Protein AF-A0AA38RBP3-F1 (afdb_monomer)

Radius of gyration: 22.6 Å; Cα contacts (8 Å, |Δi|>4): 248; chains: 1; bounding box: 53×82×51 Å

Sequence (152 aa):
HGQSGLFAARDLRPGELIVPYLGELHPGSTTDPTSDYDLWLDREANVAVDAARTGNEARFVNDYRGVPGAERANAEFRDVWWEDLGERGMAVFVLPAGKRAVGRARTVGVGKGDEILVSYGKGFWGSRQRAEEVGGEEGVEPQPDGKGDPGV

Secondary structure (DSSP, 8-state):
------B-SS-B-TT-EEEEE--EEE-GGG--TT-TTEEEEETTTTEEEE-SSS--GGGG-EEGGGSTT--S-SEEEEEEEETTTTEEEEEEEEPPPPTT--GGGGT-SB-TT-B-EE---HHHHHHHHHHHHHTT----PPP---------

Nearest PDB structures (foldseek):
  6hix-assembly1_A6  TM=5.133E-01  e=2.955E+00  Trypanosoma brucei brucei
  3zje-assembly1_B  TM=2.492E-01  e=7.375E+00  Homo sapiens
  6v80-assembly1_C  TM=1.711E-01  e=8.755E+00  Homo sapiens

Organism: NCBI:txid91930

Foldseek 3Di:
DDAAFDFAQAFDAAFAFDWFWAADKDFPVPDDPPQPQWADQDVPVRIIGGPRPHTDPVSRAEAQVPDPPRPHAQKEKDWDQDPVVRDIGITITGHHQPPPDDDPSRGGSHHRGGTHHYHPDDVSVVVVVVVVVVVPPDDDDDDDDDDDDDDD

InterPro domains:
  IPR001214 SET domain [PF00856] (5-121)
  IPR001214 SET domain [PS50280] (1-121)
  IPR046341 SET domain superfamily [G3DSA:2.170.270.10] (2-137)
  IPR046341 SET domain superfamily [SSF82199] (5-125)

Mean predicted aligned error: 9.52 Å

Structure (mmCIF, N/CA/C/O backbone):
data_AF-A0AA38RBP3-F1
#
_entry.id   AF-A0AA38RBP3-F1
#
loop_
_atom_site.group_PDB
_atom_site.id
_atom_site.type_symbol
_atom_site.label_atom_id
_atom_site.label_alt_id
_atom_site.label_comp_id
_atom_site.label_asym_id
_atom_site.label_entity_id
_atom_site.label_seq_id
_atom_site.pdbx_PDB_ins_code
_atom_site.Cartn_x
_atom_site.Cartn_y
_atom_site.Cartn_z
_atom_site.occupancy
_atom_site.B_iso_or_equiv
_atom_site.auth_seq_id
_atom_site.auth_comp_id
_atom_site.auth_asym_id
_atom_site.auth_atom_id
_atom_site.pdbx_PDB_model_num
ATOM 1 N N . HIS A 1 1 ? -2.506 23.332 -4.041 1.00 46.09 1 HIS A N 1
ATOM 2 C CA . HIS A 1 1 ? -2.320 21.941 -3.578 1.00 46.09 1 HIS A CA 1
ATOM 3 C C . HIS A 1 1 ? -3.432 21.085 -4.174 1.00 46.09 1 HIS A C 1
ATOM 5 O O . HIS A 1 1 ? -4.588 21.419 -3.962 1.00 46.09 1 HIS A O 1
ATOM 11 N N . GLY A 1 2 ? -3.091 20.091 -5.002 1.00 67.62 2 GLY A N 1
ATOM 12 C CA . GLY A 1 2 ? -4.039 19.318 -5.825 1.00 67.62 2 GLY A CA 1
ATOM 13 C C . GLY A 1 2 ? -3.732 17.818 -5.856 1.00 67.62 2 GLY A C 1
ATOM 14 O O . GLY A 1 2 ? -4.010 17.155 -6.849 1.00 67.62 2 GLY A O 1
ATOM 15 N N . GLN A 1 3 ? -3.104 17.299 -4.799 1.00 82.12 3 GLN A N 1
ATOM 16 C CA . GLN A 1 3 ? -2.905 15.859 -4.653 1.00 82.12 3 GLN A CA 1
ATOM 17 C C . GLN A 1 3 ? -4.237 15.191 -4.293 1.00 82.12 3 GLN A C 1
ATOM 19 O O . GLN A 1 3 ? -5.085 15.792 -3.633 1.00 82.12 3 GLN A O 1
ATOM 24 N N . SER A 1 4 ? -4.423 13.965 -4.771 1.00 93.00 4 SER A N 1
ATOM 25 C CA . SER A 1 4 ? -5.584 13.131 -4.452 1.00 93.00 4 SER A CA 1
ATOM 26 C C . SER A 1 4 ? -5.214 12.130 -3.358 1.00 93.00 4 SER A C 1
ATOM 28 O O . SER A 1 4 ? -4.044 11.781 -3.221 1.00 93.00 4 SER A O 1
ATOM 30 N N . GLY A 1 5 ? -6.206 11.672 -2.597 1.00 95.94 5 GLY A N 1
ATOM 31 C CA . GLY A 1 5 ? -6.050 10.613 -1.600 1.00 95.94 5 GLY A CA 1
ATOM 32 C C . GLY A 1 5 ? -6.985 9.445 -1.892 1.00 95.94 5 GLY A C 1
ATOM 33 O O . GLY A 1 5 ? -8.044 9.626 -2.502 1.00 95.94 5 GLY A O 1
ATOM 34 N N . LEU A 1 6 ? -6.603 8.248 -1.451 1.00 97.88 6 LEU A N 1
ATOM 35 C CA . LEU A 1 6 ? -7.455 7.062 -1.490 1.00 97.88 6 LEU A CA 1
ATOM 36 C C . LEU A 1 6 ? -8.146 6.872 -0.136 1.00 97.88 6 LEU A C 1
ATOM 38 O O . LEU A 1 6 ? -7.476 6.778 0.885 1.00 97.88 6 LEU A O 1
ATOM 42 N N . PHE A 1 7 ? -9.477 6.770 -0.118 1.00 98.50 7 PHE A N 1
ATOM 43 C CA . PHE A 1 7 ? -10.266 6.682 1.117 1.00 98.50 7 PHE A CA 1
ATOM 44 C C . PHE A 1 7 ? -11.068 5.384 1.189 1.00 98.50 7 PHE A C 1
ATOM 46 O O . PHE A 1 7 ? -11.628 4.918 0.194 1.00 98.50 7 PHE A O 1
ATOM 53 N N . ALA A 1 8 ? -11.174 4.808 2.385 1.00 98.50 8 ALA A N 1
ATOM 54 C CA . ALA A 1 8 ? -11.921 3.577 2.591 1.00 98.50 8 ALA A CA 1
ATOM 55 C C . ALA A 1 8 ? -13.441 3.817 2.507 1.00 98.50 8 ALA A C 1
ATOM 57 O O . ALA A 1 8 ? -14.029 4.531 3.316 1.00 98.50 8 ALA A O 1
ATOM 58 N N . ALA A 1 9 ? -14.127 3.165 1.566 1.00 98.19 9 ALA A N 1
ATOM 59 C CA . ALA A 1 9 ? -15.586 3.284 1.425 1.00 98.19 9 ALA A CA 1
ATOM 60 C C . ALA A 1 9 ? -16.387 2.506 2.497 1.00 98.19 9 ALA A C 1
ATOM 62 O O . ALA A 1 9 ? -17.599 2.697 2.650 1.00 98.19 9 ALA A O 1
ATOM 63 N N . ARG A 1 10 ? -15.714 1.629 3.251 1.00 98.44 10 ARG A N 1
ATOM 64 C CA . ARG A 1 10 ? -16.244 0.816 4.357 1.00 98.44 10 ARG A CA 1
ATOM 65 C C . ARG A 1 10 ? -15.135 0.520 5.368 1.00 98.44 10 ARG A C 1
ATOM 67 O O . ARG A 1 10 ? -13.968 0.715 5.054 1.00 98.44 10 ARG A O 1
ATOM 74 N N . ASP A 1 11 ? -15.497 -0.028 6.524 1.00 98.62 11 ASP A N 1
ATOM 75 C CA . ASP A 1 11 ? -14.512 -0.584 7.455 1.00 98.62 11 ASP A CA 1
ATOM 76 C C . ASP A 1 11 ? -13.748 -1.745 6.781 1.00 98.62 11 ASP A C 1
ATOM 78 O O . ASP A 1 11 ? -14.350 -2.642 6.170 1.00 98.62 11 ASP A O 1
ATOM 82 N N . LEU A 1 12 ? -12.418 -1.715 6.888 1.00 98.75 12 LEU A N 1
ATOM 83 C CA . LEU A 1 12 ? -11.497 -2.730 6.370 1.00 98.75 12 LEU A CA 1
ATOM 84 C C . LEU A 1 12 ? -10.836 -3.463 7.540 1.00 98.75 12 LEU A C 1
ATOM 86 O O . LEU A 1 12 ? -10.404 -2.839 8.518 1.00 98.75 12 LEU A O 1
ATOM 90 N N . ARG A 1 13 ? -10.748 -4.794 7.461 1.00 98.56 13 ARG A N 1
ATOM 91 C CA . ARG A 1 13 ? -10.181 -5.604 8.547 1.00 98.56 13 ARG A CA 1
ATOM 92 C C . ARG A 1 13 ? -8.654 -5.513 8.566 1.00 98.56 13 ARG A C 1
ATOM 94 O O . ARG A 1 13 ? -8.036 -5.326 7.520 1.00 98.56 13 ARG A O 1
ATOM 101 N N . PRO A 1 14 ? -8.016 -5.704 9.730 1.00 98.56 14 PRO A N 1
ATOM 102 C CA . PRO A 1 14 ? -6.566 -5.805 9.788 1.00 98.56 14 PRO A CA 1
ATOM 103 C C . PRO A 1 14 ? -6.035 -6.924 8.882 1.00 98.56 14 PRO A C 1
ATOM 105 O O . PRO A 1 14 ? -6.560 -8.038 8.899 1.00 98.56 14 PRO A O 1
ATOM 108 N N . GLY A 1 15 ? -4.996 -6.631 8.101 1.00 98.19 15 GLY A N 1
ATOM 109 C CA . GLY A 1 15 ? -4.403 -7.572 7.147 1.00 98.19 15 GLY A CA 1
ATOM 110 C C . GLY A 1 15 ? -5.157 -7.739 5.821 1.00 98.19 15 GLY A C 1
ATOM 111 O O . GLY A 1 15 ? -4.654 -8.453 4.955 1.00 98.19 15 GLY A O 1
ATOM 112 N N . GLU A 1 16 ? -6.322 -7.108 5.648 1.00 98.50 16 GLU A N 1
ATOM 113 C CA . GLU A 1 16 ? -7.159 -7.226 4.449 1.00 98.50 16 GLU A CA 1
ATOM 114 C C . GLU A 1 16 ? -6.479 -6.638 3.202 1.00 98.50 16 GLU A C 1
ATOM 116 O O . GLU A 1 16 ? -5.858 -5.576 3.274 1.00 98.50 16 GLU A O 1
ATOM 121 N N . LEU A 1 17 ? -6.607 -7.329 2.061 1.00 98.12 17 LEU A N 1
ATOM 122 C CA . LEU A 1 17 ? -6.233 -6.795 0.748 1.00 98.12 17 LEU A CA 1
ATOM 123 C C . LEU A 1 17 ? -7.153 -5.622 0.411 1.00 98.12 17 LEU A C 1
ATOM 125 O O . LEU A 1 17 ? -8.372 -5.788 0.391 1.00 98.12 17 LEU A O 1
ATOM 129 N N . ILE A 1 18 ? -6.568 -4.459 0.137 1.00 98.44 18 ILE A N 1
ATOM 130 C CA . ILE A 1 18 ? -7.313 -3.266 -0.266 1.00 98.44 18 ILE A CA 1
ATOM 131 C C . ILE A 1 18 ? -7.460 -3.258 -1.784 1.00 98.44 18 ILE A C 1
ATOM 133 O O . ILE A 1 18 ? -8.576 -3.306 -2.295 1.00 98.44 18 ILE A O 1
ATOM 137 N N . VAL A 1 19 ? -6.335 -3.196 -2.501 1.00 98.19 19 VAL A N 1
ATOM 138 C CA . VAL A 1 19 ? -6.308 -3.047 -3.959 1.00 98.19 19 VAL A CA 1
ATOM 139 C C . VAL A 1 19 ? -4.936 -3.467 -4.517 1.00 98.19 19 VAL A C 1
ATOM 141 O O . VAL A 1 19 ? -3.918 -3.178 -3.881 1.00 98.19 19 VAL A O 1
ATOM 144 N N . PRO A 1 20 ? -4.861 -4.147 -5.676 1.00 97.00 20 PRO A N 1
ATOM 145 C CA . PRO A 1 20 ? -3.600 -4.338 -6.397 1.00 97.00 20 PRO A CA 1
ATOM 146 C C . PRO A 1 20 ? -2.987 -2.994 -6.806 1.00 97.00 20 PRO A C 1
ATOM 148 O O . PRO A 1 20 ? -3.718 -2.080 -7.172 1.00 97.00 20 PRO A O 1
ATOM 151 N N . TYR A 1 21 ? -1.664 -2.872 -6.785 1.00 96.69 21 TYR A N 1
ATOM 152 C CA . TYR A 1 21 ? -0.967 -1.714 -7.338 1.00 96.69 21 TYR A CA 1
ATOM 153 C C . TYR A 1 21 ? -0.621 -2.001 -8.796 1.00 96.69 21 TYR A C 1
ATOM 155 O O . TYR A 1 21 ? 0.257 -2.814 -9.083 1.00 96.69 21 TYR A O 1
ATOM 163 N N . LEU A 1 22 ? -1.367 -1.381 -9.709 1.00 96.44 22 LEU A N 1
ATOM 164 C CA . LEU A 1 22 ? -1.226 -1.598 -11.146 1.00 96.44 22 LEU A CA 1
ATOM 165 C C . LEU A 1 22 ? -0.531 -0.407 -11.800 1.00 96.44 22 LEU A C 1
ATOM 167 O O . LEU A 1 22 ? -0.793 0.739 -11.439 1.00 96.44 22 LEU A O 1
ATOM 171 N N . GLY A 1 23 ? 0.292 -0.700 -12.800 1.00 95.56 23 GLY A N 1
ATOM 172 C CA . GLY A 1 23 ? 1.051 0.272 -13.572 1.00 95.56 23 GLY A CA 1
ATOM 173 C C . GLY A 1 23 ? 1.737 -0.394 -14.762 1.00 95.56 23 GLY A C 1
ATOM 174 O O . GLY A 1 23 ? 1.454 -1.549 -15.091 1.00 95.56 23 GLY A O 1
ATOM 175 N N . GLU A 1 24 ? 2.628 0.337 -15.414 1.00 95.69 24 GLU A N 1
ATOM 176 C CA . GLU A 1 24 ? 3.489 -0.185 -16.471 1.00 95.69 24 GLU A CA 1
ATOM 177 C C . GLU A 1 24 ? 4.676 -0.923 -15.847 1.00 95.69 24 GLU A C 1
ATOM 179 O O . GLU A 1 24 ? 5.390 -0.363 -15.019 1.00 95.69 24 GLU A O 1
ATOM 184 N N . LEU A 1 25 ? 4.881 -2.188 -16.221 1.00 94.12 25 LEU A N 1
ATOM 185 C CA . LEU A 1 25 ? 6.063 -2.937 -15.799 1.00 94.12 25 LEU A CA 1
ATOM 186 C C . LEU A 1 25 ? 7.262 -2.533 -16.645 1.00 94.12 25 LEU A C 1
ATOM 188 O O . LEU A 1 25 ? 7.186 -2.535 -17.875 1.00 94.12 25 LEU A O 1
ATOM 192 N N . HIS A 1 26 ? 8.385 -2.257 -15.994 1.00 94.56 26 HIS A N 1
ATOM 193 C CA . HIS A 1 26 ? 9.592 -1.843 -16.690 1.00 94.56 26 HIS A CA 1
ATOM 194 C C . HIS A 1 26 ? 10.869 -2.280 -15.956 1.00 94.56 26 HIS A C 1
ATOM 196 O O . HIS A 1 26 ? 10.854 -2.517 -14.745 1.00 94.56 26 HIS A O 1
ATOM 202 N N . PRO A 1 27 ? 11.999 -2.415 -16.673 1.00 95.75 27 PRO A N 1
ATOM 203 C CA . PRO A 1 27 ? 13.293 -2.620 -16.042 1.00 95.75 27 PRO A CA 1
ATOM 204 C C . PRO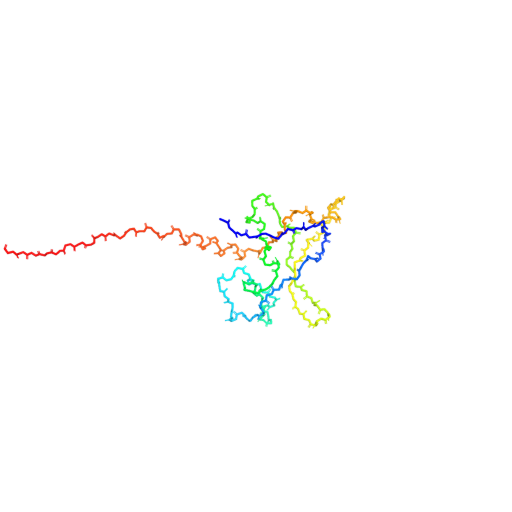 A 1 27 ? 13.834 -1.325 -15.427 1.00 95.75 27 PRO A C 1
ATOM 206 O O . PRO A 1 27 ? 13.496 -0.222 -15.858 1.00 95.75 27 PRO A O 1
ATOM 209 N N . GLY A 1 28 ? 14.777 -1.434 -14.488 1.00 91.44 28 GLY A N 1
ATOM 210 C CA . GLY A 1 28 ? 15.408 -0.260 -13.870 1.00 91.44 28 GLY A CA 1
ATOM 211 C C . GLY A 1 28 ? 16.164 0.649 -14.838 1.00 91.44 28 GLY A C 1
ATOM 212 O O . GLY A 1 28 ? 16.366 1.825 -14.558 1.00 91.44 28 GLY A O 1
ATOM 213 N N . SER A 1 29 ? 16.567 0.135 -16.004 1.00 92.31 29 SER A N 1
ATOM 214 C CA . SER A 1 29 ? 17.209 0.936 -17.054 1.00 92.31 29 SER A CA 1
ATOM 215 C C . SER A 1 29 ? 16.280 1.979 -17.679 1.00 92.31 29 SER A C 1
ATOM 217 O O . SER A 1 29 ? 16.765 2.873 -18.367 1.00 92.31 29 SER A O 1
ATOM 219 N N . THR A 1 30 ? 14.967 1.848 -17.485 1.00 92.94 30 THR A N 1
ATOM 220 C CA . THR A 1 30 ? 13.956 2.779 -18.001 1.00 92.94 30 THR A CA 1
ATOM 221 C C . THR A 1 30 ? 13.190 3.493 -16.889 1.00 92.94 30 THR A C 1
ATOM 223 O O . THR A 1 30 ? 12.146 4.068 -17.174 1.00 92.94 30 THR A O 1
ATOM 226 N N . THR A 1 31 ? 13.684 3.463 -15.643 1.00 91.06 31 THR A N 1
ATOM 227 C CA . THR A 1 31 ? 13.119 4.265 -14.547 1.00 91.06 31 THR A CA 1
ATOM 228 C C . THR A 1 31 ? 13.113 5.741 -14.934 1.00 91.06 31 THR A C 1
ATOM 230 O O . THR A 1 31 ? 14.154 6.305 -15.286 1.00 91.06 31 THR A O 1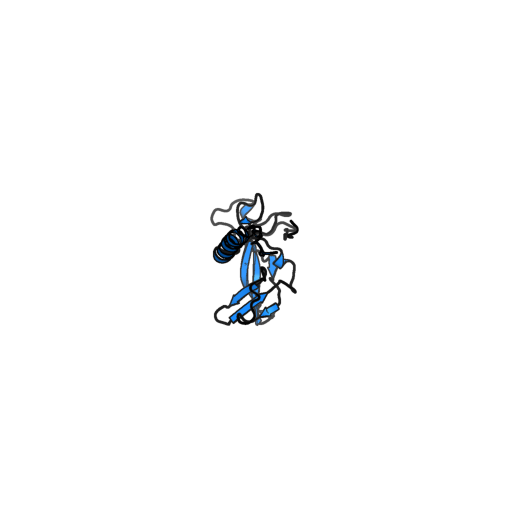
ATOM 233 N N . ASP A 1 32 ? 11.944 6.369 -14.827 1.00 88.12 32 ASP A N 1
ATOM 234 C CA . ASP A 1 32 ? 11.807 7.817 -14.907 1.00 88.12 32 ASP A CA 1
ATOM 235 C C . ASP A 1 32 ? 12.141 8.419 -13.530 1.00 88.12 32 ASP A C 1
ATOM 237 O O . ASP A 1 32 ? 11.391 8.216 -12.573 1.00 88.12 32 ASP A O 1
ATOM 241 N N . PRO A 1 33 ? 13.242 9.181 -13.389 1.00 85.56 33 PRO A N 1
ATOM 242 C CA . PRO A 1 33 ? 13.632 9.763 -12.106 1.00 85.56 33 PRO A CA 1
ATOM 243 C C . PRO A 1 33 ? 12.643 10.818 -11.588 1.00 85.56 33 PRO A C 1
ATOM 245 O O . PRO A 1 33 ? 12.781 11.268 -10.451 1.00 85.56 33 PRO A O 1
ATOM 248 N N . THR A 1 3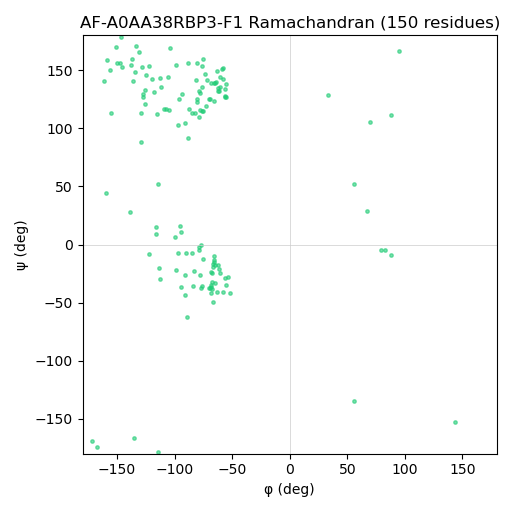4 ? 11.682 11.243 -12.412 1.00 86.50 34 THR A N 1
ATOM 249 C CA . THR A 1 34 ? 10.632 12.199 -12.046 1.00 86.50 34 THR A CA 1
ATOM 250 C C . THR A 1 34 ? 9.317 11.527 -11.654 1.00 86.50 34 THR A C 1
ATOM 252 O O . THR A 1 34 ? 8.412 12.212 -11.174 1.00 86.50 34 THR A O 1
ATOM 255 N N . SER A 1 35 ? 9.196 10.203 -11.821 1.00 88.44 35 SER A N 1
ATOM 256 C CA . SER A 1 35 ? 7.996 9.481 -11.411 1.00 88.44 35 SER A CA 1
ATOM 257 C C . SER A 1 35 ? 7.981 9.244 -9.904 1.00 88.44 35 SER A C 1
ATOM 259 O O . SER A 1 35 ? 8.766 8.479 -9.348 1.00 88.44 35 SER A O 1
ATOM 261 N N . ASP A 1 36 ? 7.002 9.852 -9.241 1.00 87.12 36 ASP A N 1
ATOM 262 C CA . ASP A 1 36 ? 6.676 9.581 -7.840 1.00 87.12 36 ASP A CA 1
ATOM 263 C C . ASP A 1 36 ? 5.894 8.267 -7.640 1.00 87.12 36 ASP A C 1
ATOM 265 O O . ASP A 1 36 ? 5.527 7.925 -6.514 1.00 87.12 36 ASP A O 1
ATOM 269 N N . TYR A 1 37 ? 5.607 7.557 -8.733 1.00 89.88 37 TYR A N 1
ATOM 270 C CA . TYR A 1 37 ? 4.738 6.383 -8.791 1.00 89.88 37 TYR A CA 1
ATOM 271 C C . TYR A 1 37 ? 5.487 5.106 -9.213 1.00 89.88 37 TYR A C 1
ATOM 273 O O . TYR A 1 37 ? 4.839 4.093 -9.473 1.00 89.88 37 TYR A O 1
ATOM 281 N N . ASP A 1 38 ? 6.822 5.150 -9.285 1.00 91.75 38 ASP A N 1
ATOM 282 C CA . ASP A 1 38 ? 7.680 4.001 -9.602 1.00 91.75 38 ASP A CA 1
ATOM 283 C C . ASP A 1 38 ? 8.031 3.218 -8.320 1.00 91.75 38 ASP A C 1
ATOM 285 O O . ASP A 1 38 ? 8.674 3.728 -7.391 1.00 91.75 38 ASP A O 1
ATOM 289 N N . LEU A 1 39 ? 7.585 1.961 -8.259 1.00 91.44 39 LEU A N 1
ATOM 290 C CA . LEU A 1 39 ? 7.863 1.026 -7.175 1.00 91.44 39 LEU A CA 1
ATOM 291 C C . LEU A 1 39 ? 8.632 -0.190 -7.686 1.00 91.44 39 LEU A C 1
ATOM 293 O O . LEU A 1 39 ? 8.218 -0.890 -8.606 1.00 91.44 39 LEU A O 1
ATOM 297 N N . TRP A 1 40 ? 9.712 -0.531 -6.989 1.00 91.12 40 TRP A N 1
ATOM 298 C CA . TRP A 1 40 ? 10.438 -1.769 -7.246 1.00 91.12 40 TRP A CA 1
ATOM 299 C C . TRP A 1 40 ? 9.627 -2.983 -6.800 1.00 91.12 40 TRP A C 1
ATOM 301 O O . TRP A 1 40 ? 9.263 -3.079 -5.629 1.00 91.12 40 TRP A O 1
ATOM 311 N N . LEU A 1 41 ? 9.412 -3.920 -7.723 1.00 89.00 41 LEU A N 1
ATOM 312 C CA . LEU A 1 41 ? 8.767 -5.203 -7.450 1.00 89.00 41 LEU A CA 1
ATOM 313 C C . LEU A 1 41 ? 9.800 -6.276 -7.085 1.00 89.00 41 LEU A C 1
ATOM 315 O O . LEU A 1 41 ? 9.602 -7.066 -6.165 1.00 89.00 41 LEU A O 1
ATOM 319 N N . ASP A 1 42 ? 10.905 -6.312 -7.829 1.00 87.38 42 ASP A N 1
ATOM 320 C CA . ASP A 1 42 ? 12.005 -7.250 -7.628 1.00 87.38 42 ASP A CA 1
ATOM 321 C C . ASP A 1 42 ? 13.289 -6.634 -8.199 1.00 87.38 42 ASP A C 1
ATOM 323 O O . ASP A 1 42 ? 13.411 -6.405 -9.406 1.00 87.38 42 ASP A O 1
ATOM 327 N N . ARG A 1 43 ? 14.247 -6.307 -7.327 1.00 89.44 43 ARG A N 1
ATOM 328 C CA . ARG A 1 43 ? 15.490 -5.647 -7.753 1.00 89.44 43 ARG A CA 1
ATOM 329 C C . ARG A 1 43 ? 16.435 -6.634 -8.420 1.00 89.44 43 ARG A C 1
ATOM 331 O O . ARG A 1 43 ? 17.128 -6.266 -9.364 1.00 89.44 43 ARG A O 1
ATOM 338 N N . GLU A 1 44 ? 16.450 -7.869 -7.943 1.00 89.50 44 GLU A N 1
ATOM 339 C CA . GLU A 1 44 ? 17.278 -8.953 -8.447 1.00 89.50 44 GLU A CA 1
ATOM 340 C C . GLU A 1 44 ? 16.834 -9.377 -9.851 1.00 89.50 44 GLU A C 1
ATOM 342 O O . GLU A 1 44 ? 17.673 -9.563 -10.732 1.00 89.50 44 GLU A O 1
ATOM 347 N N . ALA A 1 45 ? 15.523 -9.458 -10.086 1.00 88.69 45 ALA A N 1
ATOM 348 C CA . ALA A 1 45 ? 14.945 -9.705 -11.406 1.00 88.69 45 ALA A CA 1
ATOM 349 C C . A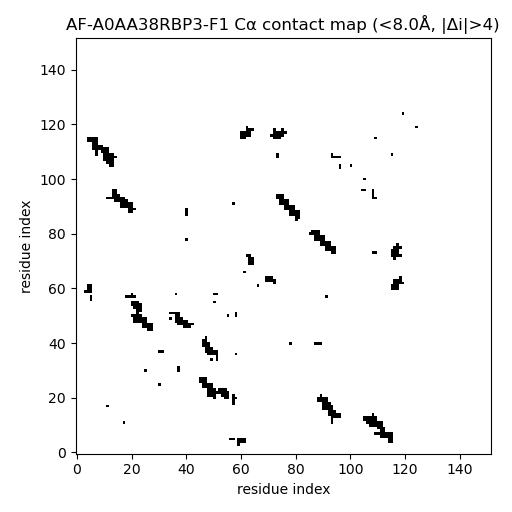LA A 1 45 ? 14.905 -8.450 -12.299 1.00 88.69 45 ALA A C 1
ATOM 351 O O . ALA A 1 45 ? 14.547 -8.551 -13.471 1.00 88.69 45 ALA A O 1
ATOM 352 N N . ASN A 1 46 ? 15.296 -7.285 -11.767 1.00 92.50 46 ASN A N 1
ATOM 353 C CA . ASN A 1 46 ? 15.278 -5.989 -12.442 1.00 92.50 46 ASN A CA 1
ATOM 354 C C . ASN A 1 46 ? 13.885 -5.617 -12.985 1.00 92.50 46 ASN A C 1
ATOM 356 O O . ASN A 1 46 ? 13.744 -5.298 -14.164 1.00 92.50 46 ASN A O 1
ATOM 360 N N . VAL A 1 47 ? 12.864 -5.671 -12.124 1.00 92.38 47 VAL A N 1
ATOM 361 C CA . VAL A 1 47 ? 11.472 -5.339 -12.457 1.00 92.38 47 VAL A CA 1
ATOM 362 C C . VAL A 1 47 ? 10.906 -4.322 -11.465 1.00 92.38 47 VAL A C 1
ATOM 364 O O . VAL A 1 47 ? 10.957 -4.511 -10.244 1.00 92.38 47 VAL A O 1
ATOM 367 N N . ALA A 1 48 ? 10.318 -3.263 -12.008 1.00 94.00 48 ALA A N 1
ATOM 368 C CA . ALA A 1 48 ? 9.583 -2.232 -11.292 1.00 94.00 48 ALA A CA 1
ATOM 369 C C . ALA A 1 48 ? 8.220 -1.972 -11.961 1.00 94.00 48 ALA A C 1
ATOM 371 O O . ALA A 1 48 ? 7.963 -2.448 -13.070 1.00 94.00 48 ALA A O 1
ATOM 372 N N . VAL A 1 49 ? 7.333 -1.279 -11.250 1.00 94.62 49 VAL A N 1
ATOM 373 C CA . VAL A 1 49 ? 5.991 -0.902 -11.698 1.00 94.62 49 VAL A CA 1
ATOM 374 C C . VAL A 1 49 ? 5.809 0.605 -11.549 1.00 94.62 49 VAL A C 1
ATOM 376 O O . VAL A 1 49 ? 5.877 1.125 -10.437 1.00 94.62 49 VAL A O 1
ATOM 379 N N . ASP A 1 50 ? 5.524 1.289 -12.655 1.00 95.44 50 ASP A N 1
ATOM 380 C CA . ASP A 1 50 ? 5.268 2.729 -12.675 1.00 95.44 50 ASP A CA 1
ATOM 381 C C . ASP A 1 50 ? 3.788 3.022 -12.944 1.00 95.44 50 ASP A C 1
ATOM 383 O O . ASP A 1 50 ? 3.247 2.719 -14.014 1.00 95.44 50 ASP A O 1
ATOM 387 N N . ALA A 1 51 ? 3.121 3.637 -11.966 1.00 96.38 51 ALA A N 1
ATOM 388 C CA . ALA A 1 51 ? 1.719 4.032 -12.073 1.00 96.38 51 ALA A CA 1
ATOM 389 C C . ALA A 1 51 ? 1.508 5.502 -12.508 1.00 96.38 51 ALA A C 1
ATOM 391 O O . ALA A 1 51 ? 0.416 6.060 -12.334 1.00 96.38 51 ALA A O 1
ATOM 392 N N . ALA A 1 52 ? 2.522 6.181 -13.059 1.00 93.50 52 ALA A N 1
ATOM 393 C CA . ALA A 1 52 ? 2.430 7.593 -13.440 1.00 93.50 52 ALA A CA 1
ATOM 394 C C . ALA A 1 52 ? 1.392 7.855 -14.539 1.00 93.50 52 ALA A C 1
ATOM 396 O O . ALA A 1 52 ? 0.652 8.840 -14.469 1.00 93.50 52 ALA A O 1
ATOM 397 N N . ARG A 1 53 ? 1.327 6.976 -15.546 1.00 92.69 53 ARG A N 1
ATOM 398 C CA . ARG A 1 53 ? 0.515 7.170 -16.764 1.00 92.69 53 ARG A CA 1
ATOM 399 C C . ARG A 1 53 ? -0.652 6.198 -16.889 1.00 92.69 53 ARG A C 1
ATOM 401 O O . ARG A 1 53 ? -1.664 6.531 -17.500 1.00 92.69 53 ARG A O 1
ATOM 408 N N . THR A 1 54 ? -0.493 5.001 -16.343 1.00 94.19 54 THR A N 1
ATOM 409 C CA . THR A 1 54 ? -1.461 3.905 -16.390 1.00 94.19 54 THR A CA 1
ATOM 410 C C . THR A 1 54 ? -1.529 3.250 -15.019 1.00 94.19 54 THR A C 1
ATOM 412 O O . THR A 1 54 ? -0.580 3.352 -14.251 1.00 94.19 54 THR A O 1
ATOM 415 N N . GLY A 1 55 ? -2.649 2.615 -14.687 1.00 95.25 55 GLY A N 1
ATOM 416 C CA . GLY A 1 55 ? -2.840 1.977 -13.391 1.00 95.25 55 GLY A CA 1
ATOM 417 C C . GLY A 1 55 ? -4.264 2.110 -12.875 1.00 95.25 55 GLY A C 1
ATOM 418 O O . GLY A 1 55 ? -5.215 2.235 -13.646 1.00 95.25 55 GLY A O 1
ATOM 419 N N . ASN A 1 56 ? -4.399 2.079 -11.555 1.00 96.69 56 ASN A N 1
ATOM 420 C CA . ASN A 1 56 ? -5.673 2.181 -10.849 1.00 96.69 56 ASN A CA 1
ATOM 421 C C . ASN A 1 56 ? -5.571 3.150 -9.656 1.00 96.69 56 ASN A C 1
ATOM 423 O O . ASN A 1 56 ? -4.616 3.916 -9.528 1.00 96.69 56 ASN A O 1
ATOM 427 N N . GLU A 1 57 ? -6.560 3.129 -8.768 1.00 97.19 57 GLU A N 1
ATOM 428 C CA . GLU A 1 57 ? -6.680 4.049 -7.637 1.00 97.19 57 GLU A CA 1
ATOM 429 C C . GLU A 1 57 ? -5.561 3.897 -6.596 1.00 97.19 57 GLU A C 1
ATOM 431 O O . GLU A 1 57 ? -5.330 4.817 -5.810 1.00 97.19 57 GLU A O 1
ATOM 436 N N . ALA A 1 58 ? -4.827 2.779 -6.602 1.00 97.12 58 ALA A N 1
ATOM 437 C CA . ALA A 1 58 ? -3.727 2.527 -5.674 1.00 97.12 58 ALA A CA 1
ATOM 438 C C . ALA A 1 58 ? -2.603 3.573 -5.784 1.00 97.12 58 ALA A C 1
ATOM 440 O O . ALA A 1 58 ? -1.901 3.831 -4.807 1.00 97.12 58 ALA A O 1
ATOM 441 N N . ARG A 1 59 ? -2.474 4.235 -6.944 1.00 95.44 59 ARG A N 1
ATOM 442 C CA . ARG A 1 59 ? -1.532 5.344 -7.160 1.00 95.44 59 ARG A CA 1
ATOM 443 C C . ARG A 1 59 ? -1.800 6.563 -6.271 1.00 95.44 59 ARG A C 1
ATOM 445 O O . ARG A 1 59 ? -0.920 7.393 -6.115 1.00 95.44 59 ARG A O 1
ATOM 452 N N . PHE A 1 60 ? -2.992 6.691 -5.686 1.00 96.44 60 PHE A N 1
ATOM 453 C CA . PHE A 1 60 ? -3.362 7.813 -4.810 1.00 96.44 60 PHE A CA 1
ATOM 454 C C . PHE A 1 60 ? -3.155 7.523 -3.317 1.00 96.44 60 PHE A C 1
ATOM 456 O O . PHE A 1 60 ? -3.630 8.273 -2.467 1.00 96.44 60 PHE A O 1
ATOM 463 N N . VAL A 1 61 ? -2.485 6.420 -2.976 1.00 96.50 61 VAL A N 1
ATOM 464 C CA . VAL A 1 61 ? -2.126 6.105 -1.592 1.00 96.50 61 VAL A CA 1
ATOM 465 C C . VAL A 1 61 ? -0.947 6.971 -1.169 1.00 96.50 61 VAL A C 1
ATOM 467 O O . VAL A 1 61 ? 0.153 6.816 -1.698 1.00 96.50 61 VAL A O 1
ATOM 470 N N . ASN A 1 62 ? -1.176 7.857 -0.202 1.00 95.50 62 ASN A N 1
ATOM 471 C CA . ASN A 1 62 ? -0.195 8.828 0.277 1.00 95.50 62 ASN A CA 1
ATOM 472 C C . ASN A 1 62 ? 0.675 8.273 1.412 1.00 95.50 62 ASN A C 1
ATOM 474 O O . ASN A 1 62 ? 0.273 7.373 2.159 1.00 95.50 62 ASN A O 1
ATOM 478 N N . ASP A 1 63 ? 1.867 8.842 1.592 1.00 94.56 63 ASP A N 1
ATOM 479 C CA . ASP A 1 63 ? 2.626 8.633 2.824 1.00 94.56 63 ASP A CA 1
ATOM 480 C C . ASP A 1 63 ? 2.054 9.495 3.946 1.00 94.56 63 ASP A C 1
ATOM 482 O O . ASP A 1 63 ? 1.858 10.703 3.794 1.00 94.56 63 ASP A O 1
ATOM 486 N N . TYR A 1 64 ? 1.818 8.861 5.094 1.00 95.19 64 TYR A N 1
ATOM 487 C CA . TYR A 1 64 ? 1.162 9.498 6.232 1.00 95.19 64 TYR A CA 1
ATOM 488 C C . TYR A 1 64 ? 1.859 10.783 6.705 1.00 95.19 64 TYR A C 1
ATOM 490 O O . TYR A 1 64 ? 1.194 11.674 7.218 1.00 95.19 64 TYR A O 1
ATOM 498 N N . ARG A 1 65 ? 3.181 10.922 6.524 1.00 92.38 65 ARG A N 1
ATOM 499 C CA . ARG A 1 65 ? 3.929 12.115 6.968 1.00 92.38 65 ARG A CA 1
ATOM 500 C C . ARG A 1 65 ? 3.579 13.366 6.167 1.00 92.38 65 ARG A C 1
ATOM 502 O O . ARG A 1 65 ? 3.773 14.467 6.669 1.00 92.38 65 ARG A O 1
ATOM 509 N N . GLY A 1 66 ? 3.088 13.196 4.939 1.00 90.06 66 GLY A N 1
ATOM 510 C CA . GLY A 1 66 ? 2.645 14.292 4.081 1.00 90.06 66 GLY A CA 1
ATOM 511 C C . GLY A 1 66 ? 1.202 14.735 4.333 1.00 90.06 66 GLY A C 1
ATOM 512 O O . GLY A 1 66 ? 0.778 15.738 3.764 1.00 90.06 66 GLY A O 1
ATOM 513 N N . VAL A 1 67 ? 0.446 14.014 5.169 1.00 92.62 67 VAL A N 1
ATOM 514 C CA . VAL A 1 67 ? -0.985 14.257 5.389 1.00 92.62 67 VAL A CA 1
ATOM 515 C C . VAL A 1 67 ? -1.207 14.946 6.742 1.00 92.62 67 VAL A C 1
ATOM 517 O O . VAL A 1 67 ? -0.920 14.357 7.789 1.00 92.62 67 VAL A O 1
ATOM 520 N N . PRO A 1 68 ? -1.725 16.191 6.769 1.00 91.94 68 PRO A N 1
ATOM 521 C CA . PRO A 1 68 ? -1.966 16.915 8.013 1.00 91.94 68 PRO A CA 1
ATOM 522 C C . PRO A 1 68 ? -2.877 16.146 8.975 1.00 91.94 68 PRO A C 1
ATOM 524 O O . PRO A 1 68 ? -3.976 15.732 8.616 1.00 91.94 68 PRO A O 1
ATOM 527 N N . GLY A 1 69 ? -2.429 15.983 10.220 1.00 93.19 69 GLY A N 1
ATOM 528 C CA . GLY A 1 69 ? -3.178 15.275 11.263 1.00 93.19 69 GLY A CA 1
ATOM 529 C C . GLY A 1 69 ? -3.034 13.749 11.244 1.00 93.19 69 GLY A C 1
ATOM 530 O O . GLY A 1 69 ? -3.513 13.098 12.169 1.00 93.19 69 GLY A O 1
ATOM 531 N N . ALA A 1 70 ? -2.348 13.164 10.258 1.00 95.06 70 ALA A N 1
ATOM 532 C CA . ALA A 1 70 ? -2.039 11.740 10.270 1.00 95.06 70 ALA A CA 1
ATOM 533 C C . ALA A 1 70 ? -0.826 11.442 11.168 1.00 95.06 70 ALA A C 1
ATOM 535 O O . ALA A 1 70 ? 0.274 11.951 10.966 1.00 95.06 70 ALA A O 1
ATOM 536 N N . GLU A 1 71 ? -1.008 10.572 12.162 1.00 94.62 71 GLU A N 1
ATOM 537 C CA . GLU A 1 71 ? 0.062 10.213 13.108 1.00 94.62 71 GLU A CA 1
ATOM 538 C C . GLU A 1 71 ? 0.887 8.999 12.656 1.00 94.62 71 GLU A C 1
ATOM 540 O O . GLU A 1 71 ? 2.038 8.823 13.062 1.00 94.62 71 GLU A O 1
ATOM 545 N N . ARG A 1 72 ? 0.289 8.120 11.844 1.00 95.25 72 ARG A N 1
ATOM 546 C CA . ARG A 1 72 ? 0.887 6.849 11.418 1.00 95.25 72 ARG A CA 1
ATOM 547 C C . ARG A 1 72 ? 0.248 6.316 10.143 1.00 95.25 72 ARG A C 1
ATOM 549 O O . ARG A 1 72 ? -0.906 6.611 9.851 1.00 95.25 72 ARG A O 1
ATOM 556 N N . ALA A 1 73 ? 0.979 5.442 9.458 1.00 97.56 73 ALA A N 1
ATOM 557 C CA . ALA A 1 73 ? 0.425 4.588 8.417 1.00 97.56 73 ALA A CA 1
ATOM 558 C C . ALA A 1 73 ? -0.635 3.623 8.986 1.00 97.56 73 ALA A C 1
ATOM 560 O O . ALA A 1 73 ? -0.546 3.175 10.138 1.00 97.56 73 ALA A O 1
ATOM 561 N N . ASN A 1 74 ? -1.617 3.278 8.155 1.00 98.12 74 ASN A N 1
ATOM 562 C CA . ASN A 1 74 ? -2.653 2.277 8.429 1.00 98.12 74 ASN A CA 1
ATOM 563 C C . ASN A 1 74 ? -2.681 1.146 7.378 1.00 9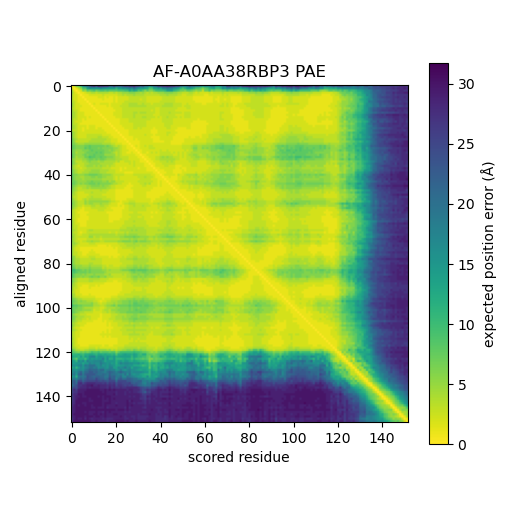8.12 74 ASN A C 1
ATOM 565 O O . ASN A 1 74 ? -3.332 0.120 7.597 1.00 98.12 74 ASN A O 1
ATOM 569 N N . ALA A 1 75 ? -1.907 1.291 6.303 1.00 98.56 75 ALA A N 1
ATOM 570 C CA . ALA A 1 75 ? -1.716 0.314 5.247 1.00 98.56 75 ALA A CA 1
ATOM 571 C C . ALA A 1 75 ? -0.227 0.152 4.890 1.00 98.56 75 ALA A C 1
ATOM 573 O O . ALA A 1 75 ? 0.635 0.912 5.339 1.00 98.56 75 ALA A O 1
ATOM 574 N N . GLU A 1 76 ? 0.074 -0.849 4.071 1.00 97.56 76 GLU A N 1
ATOM 575 C CA . GLU A 1 76 ? 1.405 -1.123 3.536 1.00 97.56 76 GLU A CA 1
ATOM 576 C C . GLU A 1 76 ? 1.330 -1.686 2.114 1.00 97.56 76 GLU A C 1
ATOM 578 O O . GLU A 1 76 ? 0.360 -2.350 1.740 1.00 97.56 76 GLU A O 1
ATOM 583 N N . PHE A 1 77 ? 2.388 -1.438 1.349 1.00 95.81 77 PHE A N 1
ATOM 584 C CA . PHE A 1 77 ? 2.677 -2.159 0.118 1.00 95.81 77 PHE A CA 1
ATOM 585 C C . PHE A 1 77 ? 3.247 -3.538 0.455 1.00 95.81 77 PHE A C 1
ATOM 587 O O . PHE A 1 77 ? 4.108 -3.654 1.330 1.00 95.81 77 PHE A O 1
ATOM 594 N N . ARG A 1 78 ? 2.777 -4.579 -0.234 1.00 93.88 78 ARG A N 1
ATOM 595 C CA . ARG A 1 78 ? 3.339 -5.928 -0.148 1.00 93.88 78 ARG A CA 1
ATOM 596 C C . ARG A 1 78 ? 3.477 -6.549 -1.525 1.00 93.88 78 ARG A C 1
ATOM 598 O O . ARG A 1 78 ? 2.548 -6.474 -2.333 1.00 93.88 78 ARG A O 1
ATOM 605 N N . ASP A 1 79 ? 4.578 -7.263 -1.707 1.00 91.56 79 ASP A N 1
ATOM 606 C CA . ASP A 1 79 ? 4.716 -8.206 -2.806 1.00 91.56 79 ASP A CA 1
ATOM 607 C C . ASP A 1 79 ? 3.710 -9.344 -2.640 1.00 91.56 79 ASP A C 1
ATOM 609 O O . ASP A 1 79 ? 3.479 -9.858 -1.539 1.00 91.56 79 ASP A O 1
ATOM 613 N N . VAL A 1 80 ? 3.114 -9.743 -3.753 1.00 93.44 80 VAL A N 1
ATOM 614 C CA . VAL A 1 80 ? 2.122 -10.809 -3.834 1.00 93.44 80 VAL A CA 1
ATOM 615 C C . VAL A 1 80 ? 2.446 -11.726 -5.001 1.00 93.44 80 VAL A C 1
ATOM 617 O O . VAL A 1 80 ? 2.986 -11.297 -6.017 1.00 93.44 80 VAL A O 1
ATOM 620 N N . TRP A 1 81 ? 2.101 -12.998 -4.846 1.00 94.12 81 TRP A N 1
ATOM 621 C CA . TRP A 1 81 ? 2.088 -13.965 -5.931 1.00 94.12 81 TRP A CA 1
ATOM 622 C C . TRP A 1 81 ? 0.631 -14.262 -6.283 1.00 94.12 81 TRP A C 1
ATOM 624 O O . TRP A 1 81 ? -0.134 -14.734 -5.438 1.00 94.12 81 TRP A O 1
ATOM 634 N N . TRP A 1 82 ? 0.230 -13.927 -7.503 1.00 91.69 82 TRP A N 1
ATOM 635 C CA . TRP A 1 82 ? -1.112 -14.168 -8.011 1.00 91.69 82 TRP A CA 1
ATOM 636 C C . TRP A 1 82 ? -1.163 -15.558 -8.638 1.00 91.69 82 TRP A C 1
ATOM 638 O O . TRP A 1 82 ? -0.877 -15.707 -9.821 1.00 91.69 82 TRP A O 1
ATOM 648 N N . GLU A 1 83 ? -1.527 -16.572 -7.849 1.00 93.69 83 GLU A N 1
ATOM 649 C CA . GLU A 1 83 ? -1.548 -17.981 -8.289 1.00 93.69 83 GLU A CA 1
ATOM 650 C C . GLU A 1 83 ? -2.335 -18.197 -9.590 1.00 93.69 83 GLU A C 1
ATOM 652 O O . GLU A 1 83 ? -1.869 -18.901 -10.481 1.00 93.69 83 GLU A O 1
ATOM 657 N N . ASP A 1 84 ? -3.488 -17.539 -9.739 1.00 92.75 84 ASP A N 1
ATOM 658 C CA . ASP A 1 84 ? -4.342 -17.681 -10.926 1.00 92.75 84 ASP A CA 1
ATOM 659 C C . ASP A 1 84 ? -3.704 -17.107 -12.205 1.00 92.75 84 ASP A C 1
ATOM 661 O O . ASP A 1 84 ? -4.051 -17.523 -13.310 1.00 92.75 84 ASP A O 1
ATOM 665 N N . LEU A 1 85 ? -2.782 -16.151 -12.059 1.00 89.94 85 LEU A N 1
ATOM 666 C CA . LEU A 1 85 ? -2.046 -15.533 -13.166 1.00 89.94 85 LEU A CA 1
ATOM 667 C C . LEU A 1 85 ? -0.650 -16.148 -13.343 1.00 89.94 85 LEU A C 1
ATOM 669 O O . LEU A 1 85 ? -0.076 -16.064 -14.423 1.00 89.94 85 LEU A O 1
ATOM 673 N N . GLY A 1 86 ? -0.101 -16.771 -12.296 1.00 92.56 86 GLY A N 1
ATOM 674 C CA . GLY A 1 86 ? 1.294 -17.204 -12.249 1.00 92.56 86 GLY A CA 1
ATOM 675 C C . GLY A 1 86 ? 2.282 -16.033 -12.239 1.00 92.56 86 GLY A C 1
ATOM 676 O O . GLY A 1 86 ? 3.393 -16.169 -12.748 1.00 92.56 86 GLY A O 1
ATOM 677 N N . GLU A 1 87 ? 1.877 -14.880 -11.697 1.00 90.12 87 GLU A N 1
ATOM 678 C CA . GLU A 1 87 ? 2.637 -13.628 -11.766 1.00 90.12 87 GLU A CA 1
ATOM 679 C C . GLU A 1 87 ? 2.908 -13.034 -10.379 1.00 90.12 87 GLU A C 1
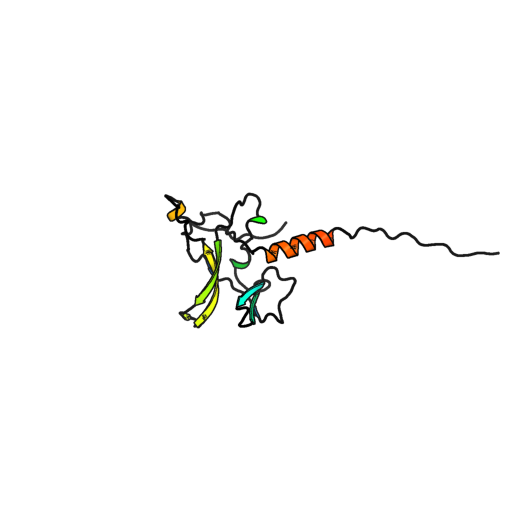ATOM 681 O O . GLU A 1 87 ? 2.073 -13.091 -9.471 1.00 90.12 87 GLU A O 1
ATOM 686 N N . ARG A 1 88 ? 4.074 -12.396 -10.226 1.00 90.31 88 ARG A N 1
ATOM 687 C CA . ARG A 1 88 ? 4.381 -11.548 -9.068 1.00 90.31 88 ARG A CA 1
ATOM 688 C C . ARG A 1 88 ? 3.764 -10.167 -9.284 1.00 90.31 88 ARG A C 1
ATOM 690 O O . ARG A 1 88 ? 3.810 -9.631 -10.385 1.00 90.31 88 ARG A O 1
ATOM 697 N N . GLY A 1 89 ? 3.235 -9.567 -8.228 1.00 92.94 89 GLY A N 1
ATOM 698 C CA . GLY A 1 89 ? 2.687 -8.217 -8.259 1.00 92.94 89 GLY A CA 1
ATOM 699 C C . GLY A 1 89 ? 2.895 -7.473 -6.948 1.00 92.94 89 GLY A C 1
ATOM 700 O O . GLY A 1 89 ? 3.431 -8.013 -5.981 1.00 92.94 89 GLY A O 1
ATOM 701 N N . MET A 1 90 ? 2.444 -6.225 -6.930 1.00 94.88 90 MET A N 1
ATOM 702 C CA . MET A 1 90 ? 2.413 -5.371 -5.751 1.00 94.88 90 MET A CA 1
ATOM 703 C C . MET A 1 90 ? 0.955 -5.121 -5.370 1.00 94.88 90 MET A C 1
ATOM 705 O O . MET A 1 90 ? 0.091 -4.986 -6.239 1.00 94.88 90 MET A O 1
ATOM 709 N N . ALA A 1 91 ? 0.651 -5.048 -4.080 1.00 96.81 91 ALA A N 1
ATOM 710 C CA . ALA A 1 91 ? -0.683 -4.694 -3.617 1.00 96.81 91 ALA A CA 1
ATOM 711 C C . ALA A 1 91 ? -0.650 -3.915 -2.305 1.00 96.81 91 ALA A C 1
ATOM 713 O O . ALA A 1 91 ? 0.287 -4.015 -1.513 1.00 96.81 91 ALA A O 1
ATOM 714 N N . VAL A 1 92 ? -1.707 -3.142 -2.075 1.00 98.31 92 VAL A N 1
ATOM 715 C CA . VAL A 1 92 ? -1.915 -2.394 -0.839 1.00 98.31 92 VAL A CA 1
ATOM 716 C C . VAL A 1 92 ? -2.760 -3.238 0.099 1.00 98.31 92 VAL A C 1
ATOM 718 O O . VAL A 1 92 ? -3.839 -3.713 -0.266 1.00 98.31 92 VAL A O 1
ATOM 721 N N . PHE A 1 93 ? -2.300 -3.383 1.333 1.00 98.69 93 PHE A N 1
ATOM 722 C CA . PHE A 1 93 ? -3.039 -4.070 2.376 1.00 98.69 93 PHE A CA 1
ATOM 723 C C . PHE A 1 93 ? -3.160 -3.223 3.632 1.00 98.69 93 PHE A C 1
ATOM 725 O O . PHE A 1 93 ? -2.269 -2.449 3.966 1.00 98.69 93 PHE A O 1
ATOM 732 N N . VAL A 1 94 ? -4.223 -3.458 4.397 1.00 98.69 94 VAL A N 1
ATOM 733 C CA . VAL A 1 94 ? -4.332 -2.942 5.761 1.00 98.69 94 VAL A CA 1
ATOM 734 C C . VAL A 1 94 ? -3.237 -3.563 6.627 1.00 98.69 94 VAL A C 1
ATOM 736 O O . VAL A 1 94 ? -2.986 -4.773 6.551 1.00 98.69 94 VAL A O 1
ATOM 739 N N . LEU A 1 95 ? -2.626 -2.763 7.502 1.00 98.31 95 LEU A N 1
ATOM 740 C CA . LEU A 1 95 ? -1.656 -3.275 8.466 1.00 98.31 95 LEU A CA 1
ATOM 741 C C . LEU A 1 95 ? -2.287 -4.367 9.354 1.00 98.31 95 LEU A C 1
ATOM 743 O O . LEU A 1 95 ? -3.454 -4.256 9.754 1.00 98.31 95 LEU A O 1
ATOM 747 N N . PRO A 1 96 ? -1.541 -5.428 9.708 1.00 97.50 96 PRO A N 1
ATOM 748 C CA . PRO A 1 96 ? -2.014 -6.421 10.662 1.00 97.50 96 PRO A CA 1
ATOM 749 C C . PRO A 1 96 ? -2.369 -5.795 12.013 1.00 97.50 96 PRO A C 1
ATOM 751 O O . PRO A 1 96 ? -1.779 -4.803 12.449 1.00 97.50 96 PRO A O 1
ATOM 754 N N . ALA A 1 97 ? -3.304 -6.421 12.728 1.00 96.12 97 ALA A N 1
ATOM 755 C CA . ALA A 1 97 ? -3.628 -5.990 14.079 1.00 96.12 97 ALA A CA 1
ATOM 756 C C . ALA A 1 97 ? -2.391 -6.156 14.972 1.00 96.12 97 ALA A C 1
ATOM 758 O O . ALA A 1 97 ? -1.762 -7.216 15.001 1.00 96.12 97 ALA A O 1
ATOM 759 N N . GLY A 1 98 ? -2.053 -5.120 15.741 1.00 92.50 98 GLY A N 1
ATOM 760 C CA . GLY A 1 98 ? -0.968 -5.214 16.713 1.00 92.50 98 GLY A CA 1
ATOM 761 C C . GLY A 1 98 ? -1.234 -6.321 17.741 1.00 92.50 98 GLY A C 1
ATOM 762 O O . GLY A 1 98 ? -2.378 -6.587 18.103 1.00 92.50 98 GLY A O 1
ATOM 763 N N . LYS A 1 99 ? -0.176 -6.932 18.289 1.00 93.94 99 LYS A N 1
ATOM 764 C CA . LYS A 1 99 ? -0.285 -8.051 19.256 1.00 93.94 99 LYS A CA 1
ATOM 765 C C . LYS A 1 99 ? -1.173 -7.740 20.474 1.00 93.94 99 LYS A C 1
ATOM 767 O O . LYS A 1 99 ? -1.763 -8.643 21.058 1.00 93.94 99 LYS A O 1
ATOM 772 N N . ARG A 1 100 ? -1.263 -6.461 20.855 1.00 94.62 100 ARG A N 1
ATOM 773 C CA . ARG A 1 100 ? -2.068 -5.951 21.981 1.00 94.62 100 ARG A CA 1
ATOM 774 C C . ARG A 1 100 ? -3.409 -5.342 21.555 1.00 94.62 100 ARG A C 1
ATOM 776 O O . ARG A 1 100 ? -4.086 -4.753 22.389 1.00 94.62 100 ARG A O 1
ATOM 783 N N . ALA A 1 101 ? -3.788 -5.444 20.280 1.00 93.44 101 ALA A N 1
ATOM 784 C CA . ALA A 1 101 ? -5.062 -4.926 19.802 1.00 93.44 101 ALA A CA 1
ATOM 785 C C . ALA A 1 101 ? -6.216 -5.616 20.538 1.00 93.44 101 ALA A C 1
ATOM 787 O O . ALA A 1 101 ? -6.217 -6.839 20.702 1.00 93.44 101 ALA A O 1
ATOM 788 N N . VAL A 1 102 ? -7.198 -4.827 20.964 1.00 95.25 102 VAL A N 1
ATOM 789 C CA . VAL A 1 102 ? -8.415 -5.265 21.658 1.00 95.25 102 VAL A CA 1
ATOM 790 C C . VAL A 1 102 ? -9.621 -4.512 21.098 1.00 95.25 102 VAL A C 1
ATOM 792 O O . VAL A 1 102 ? -9.468 -3.453 20.486 1.00 95.25 102 VAL A O 1
ATOM 795 N N . GLY A 1 103 ? -10.822 -5.061 21.293 1.00 95.81 103 GLY A N 1
ATOM 796 C CA . GLY A 1 103 ? -12.066 -4.441 20.830 1.00 95.81 103 GLY A CA 1
ATOM 797 C C . GLY A 1 103 ? -12.051 -4.145 19.327 1.00 95.81 103 GLY A C 1
ATOM 798 O O . GLY A 1 103 ? -11.616 -4.979 18.531 1.00 95.81 103 GLY A O 1
ATOM 799 N N . ARG A 1 104 ? -12.490 -2.937 18.949 1.00 94.88 104 ARG A N 1
ATOM 800 C CA . ARG A 1 104 ? -12.609 -2.504 17.546 1.00 94.88 104 ARG A CA 1
ATOM 801 C C . ARG A 1 104 ? -11.302 -2.627 16.761 1.00 94.88 104 ARG A C 1
ATOM 803 O O . ARG A 1 104 ? -11.341 -3.017 15.603 1.00 94.88 104 ARG A O 1
ATOM 810 N N . ALA A 1 105 ? -10.150 -2.392 17.387 1.00 92.94 105 ALA A N 1
AT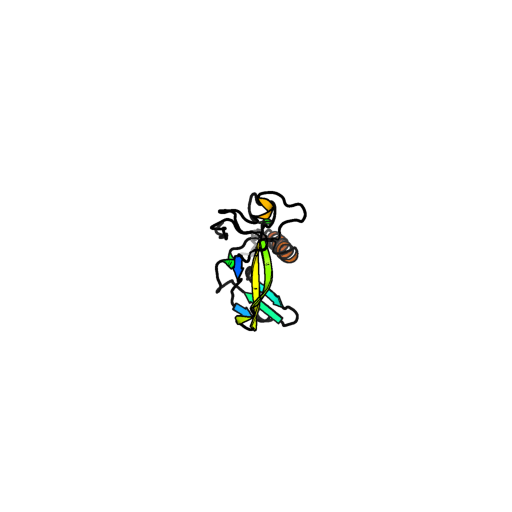OM 811 C CA . ALA A 1 105 ? -8.854 -2.474 16.710 1.00 92.94 105 ALA A CA 1
ATOM 812 C C . ALA A 1 105 ? -8.480 -3.900 16.244 1.00 92.94 105 ALA A C 1
ATOM 814 O O . ALA A 1 105 ? -7.541 -4.061 15.469 1.00 92.94 105 ALA A O 1
ATOM 815 N N . ARG A 1 106 ? -9.185 -4.949 16.708 1.00 95.88 106 ARG A N 1
ATOM 816 C CA . ARG A 1 106 ? -9.033 -6.314 16.167 1.00 95.88 106 ARG A CA 1
ATOM 817 C C . ARG A 1 106 ? -9.857 -6.574 14.913 1.00 95.88 106 ARG A C 1
ATOM 819 O O . ARG A 1 106 ? -9.536 -7.501 14.178 1.00 95.88 106 ARG A O 1
ATOM 826 N N . THR A 1 107 ? -10.922 -5.812 14.698 1.00 97.00 107 THR A N 1
ATOM 827 C CA . THR A 1 107 ? -11.883 -6.055 13.615 1.00 97.00 107 THR A CA 1
ATOM 828 C C . THR A 1 107 ? -11.871 -4.958 12.559 1.00 97.00 107 THR A C 1
ATOM 830 O O . THR A 1 107 ? -12.276 -5.218 11.433 1.00 97.00 107 THR A O 1
ATOM 833 N N . VAL A 1 108 ? -11.360 -3.769 12.886 1.00 98.00 108 VAL A N 1
ATOM 834 C CA . VAL A 1 108 ? -11.248 -2.612 11.993 1.00 98.00 108 VAL A CA 1
ATOM 835 C C . VAL A 1 108 ? -9.814 -2.093 12.051 1.00 98.00 108 VAL A C 1
ATOM 837 O O . VAL A 1 108 ? -9.366 -1.625 13.099 1.00 98.00 108 VAL A O 1
ATOM 840 N N . GLY A 1 109 ? -9.092 -2.215 10.938 1.00 97.62 109 GLY A N 1
ATOM 841 C CA . GLY A 1 109 ? -7.752 -1.649 10.769 1.00 97.62 109 GLY A CA 1
ATOM 842 C C . GLY A 1 109 ? -7.778 -0.269 10.105 1.00 97.62 109 GLY A C 1
ATOM 843 O O . GLY A 1 109 ? -7.029 0.608 10.526 1.00 97.62 109 GLY A O 1
ATOM 844 N N . VAL A 1 110 ? -8.688 -0.065 9.146 1.00 98.44 110 VAL A N 1
ATOM 845 C CA . VAL A 1 110 ? -9.001 1.240 8.533 1.00 98.44 110 VAL A CA 1
ATOM 846 C C . VAL A 1 110 ? -10.510 1.451 8.616 1.00 98.44 110 VAL A C 1
ATOM 848 O O . VAL A 1 110 ? -11.274 0.559 8.233 1.00 98.44 110 VAL A O 1
ATOM 851 N N . GLY A 1 111 ? -10.951 2.580 9.168 1.00 98.31 111 GLY A N 1
ATOM 852 C CA . GLY A 1 111 ? -12.367 2.914 9.281 1.00 98.31 111 GLY A CA 1
ATOM 853 C C . GLY A 1 111 ? -12.938 3.464 7.977 1.00 98.31 111 GLY A C 1
ATOM 854 O O . GLY A 1 111 ? -12.222 4.017 7.145 1.00 98.31 111 GLY A O 1
ATOM 855 N N . LYS A 1 112 ? -14.255 3.344 7.794 1.00 98.44 112 LYS A N 1
ATOM 856 C CA . LYS A 1 112 ? -14.957 4.016 6.694 1.00 98.44 112 LYS A CA 1
ATOM 857 C C . LYS A 1 112 ? -14.698 5.528 6.730 1.00 98.44 112 LYS A C 1
ATOM 859 O O . LYS A 1 112 ? -15.017 6.183 7.717 1.00 98.44 112 LYS A O 1
ATOM 864 N N . GLY A 1 113 ? -14.251 6.073 5.605 1.00 98.31 113 GLY A N 1
ATOM 865 C CA . GLY A 1 113 ? -13.942 7.488 5.423 1.00 98.31 113 GLY A CA 1
ATOM 866 C C . GLY A 1 113 ? -12.509 7.859 5.792 1.00 98.31 113 GLY A C 1
ATOM 867 O O . GLY A 1 113 ? -12.103 8.971 5.473 1.00 98.31 113 GLY A O 1
ATOM 868 N N . ASP A 1 114 ? -11.741 6.952 6.403 1.00 98.12 114 ASP A N 1
ATOM 869 C CA . ASP A 1 114 ? -10.327 7.191 6.682 1.00 98.12 114 ASP A CA 1
ATOM 870 C C . ASP A 1 114 ? -9.520 7.136 5.378 1.00 98.12 114 ASP A C 1
ATOM 872 O O . ASP A 1 114 ? -9.770 6.295 4.502 1.00 98.12 114 ASP A O 1
ATOM 876 N N . GLU A 1 115 ? -8.528 8.018 5.261 1.00 98.38 115 GLU A N 1
ATOM 877 C CA . GLU A 1 115 ? -7.538 7.945 4.188 1.00 98.38 115 GLU A CA 1
ATOM 878 C C . GLU A 1 115 ? -6.644 6.714 4.386 1.00 98.38 115 GLU A C 1
ATOM 880 O O . GLU A 1 115 ? -6.239 6.380 5.504 1.00 98.38 115 GLU A O 1
ATOM 885 N N . ILE A 1 116 ? -6.337 6.024 3.294 1.00 98.62 116 ILE A N 1
ATOM 886 C CA . ILE A 1 116 ? -5.418 4.892 3.253 1.00 98.62 116 ILE A CA 1
ATOM 887 C C . ILE A 1 116 ? -4.009 5.453 3.104 1.00 98.62 116 ILE A C 1
ATOM 889 O O . ILE A 1 116 ? -3.661 6.036 2.078 1.00 98.62 116 ILE A O 1
ATOM 893 N N . LEU A 1 117 ? -3.206 5.260 4.146 1.00 98.19 117 LEU A N 1
ATOM 894 C CA . LEU A 1 117 ? -1.894 5.870 4.292 1.00 98.19 117 LEU A CA 1
ATOM 895 C C . LEU A 1 117 ? -0.832 4.808 4.544 1.00 98.19 117 LEU A C 1
ATOM 897 O O . LEU A 1 117 ? -0.979 3.950 5.421 1.00 98.19 117 LEU A O 1
ATOM 901 N N . VAL A 1 118 ? 0.273 4.914 3.817 1.00 97.00 118 VAL A N 1
ATOM 902 C CA . VAL A 1 118 ? 1.429 4.013 3.918 1.00 97.00 118 VAL A CA 1
ATOM 903 C C . VAL A 1 118 ? 2.650 4.762 4.443 1.00 97.00 118 VAL A C 1
ATOM 905 O O . VAL A 1 118 ? 2.598 5.951 4.746 1.00 97.00 118 VAL A O 1
ATOM 908 N N . SER A 1 119 ? 3.775 4.061 4.561 1.00 94.06 119 SER A N 1
ATOM 909 C CA . SER A 1 119 ? 5.091 4.680 4.702 1.00 94.06 119 SER A CA 1
ATOM 910 C C . SER A 1 119 ? 5.932 4.319 3.479 1.00 94.06 119 SER A C 1
ATOM 912 O O . SER A 1 119 ? 6.348 3.172 3.362 1.00 94.06 119 SER A O 1
ATOM 914 N N . TYR A 1 120 ? 6.256 5.291 2.625 1.00 87.12 120 TYR A N 1
ATOM 915 C CA . TYR A 1 120 ? 7.108 5.120 1.438 1.00 87.12 120 TYR A CA 1
ATOM 916 C C . TYR A 1 120 ? 8.562 4.753 1.780 1.00 87.12 120 TYR A C 1
ATOM 918 O O . TYR A 1 120 ? 9.318 4.283 0.936 1.00 87.12 120 TYR A O 1
ATOM 926 N N . GLY A 1 121 ? 8.964 4.931 3.041 1.00 76.94 121 GLY A N 1
ATOM 927 C CA . GLY A 1 121 ? 10.290 4.566 3.537 1.00 76.94 121 GLY A CA 1
ATOM 928 C C . GLY A 1 121 ? 11.284 5.728 3.520 1.00 76.94 121 GLY A C 1
ATOM 929 O O . GLY A 1 121 ? 11.046 6.791 2.954 1.00 76.94 121 GLY A O 1
ATOM 930 N N . LYS A 1 122 ? 12.417 5.548 4.211 1.00 67.25 122 LYS A N 1
ATOM 931 C CA . LYS A 1 122 ? 13.379 6.636 4.482 1.00 67.25 122 LYS A CA 1
ATOM 932 C C . LYS A 1 122 ? 14.056 7.192 3.222 1.00 67.25 122 LYS A C 1
ATOM 934 O O . LYS A 1 122 ? 14.363 8.379 3.184 1.00 67.25 122 LYS A O 1
ATOM 939 N N . GLY A 1 123 ? 14.288 6.349 2.213 1.00 60.56 123 GLY A N 1
ATOM 940 C CA . GLY A 1 123 ? 14.959 6.742 0.967 1.00 60.56 123 GLY A CA 1
ATOM 941 C C . GLY A 1 123 ? 14.138 7.705 0.108 1.00 60.56 123 GLY A C 1
ATOM 942 O O . GLY A 1 123 ? 14.710 8.587 -0.520 1.00 60.56 123 GLY A O 1
ATOM 943 N N . PHE A 1 124 ? 12.809 7.591 0.147 1.00 61.69 124 PHE A N 1
ATOM 944 C CA . PHE A 1 124 ? 11.903 8.477 -0.582 1.0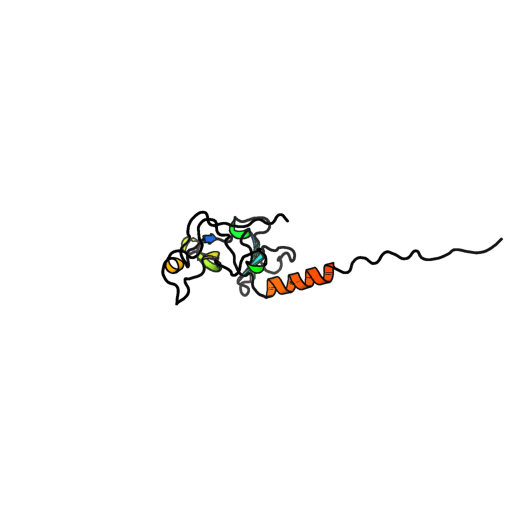0 61.69 124 PHE A CA 1
ATOM 945 C C . PHE A 1 124 ? 11.954 9.915 -0.037 1.00 61.69 124 PHE A C 1
ATOM 947 O O . PHE A 1 124 ? 12.174 10.874 -0.773 1.00 61.69 124 PHE A O 1
ATOM 954 N N . TRP A 1 125 ? 11.841 10.069 1.286 1.00 57.81 125 TRP A N 1
ATOM 955 C CA . TRP A 1 125 ? 11.847 11.382 1.942 1.00 57.81 125 TRP A CA 1
ATOM 956 C C . TRP A 1 125 ? 13.211 12.079 1.914 1.00 57.81 125 TRP A C 1
ATOM 958 O O . TRP A 1 125 ? 13.275 13.292 1.723 1.00 57.81 125 TRP A O 1
ATOM 968 N N . GLY A 1 126 ? 14.307 11.325 2.057 1.00 54.31 126 GLY A N 1
ATOM 969 C CA . GLY A 1 126 ? 15.661 11.892 2.057 1.00 54.31 126 GLY A CA 1
ATOM 970 C C . GLY A 1 126 ? 16.096 12.496 0.715 1.00 54.31 126 GLY A C 1
ATOM 971 O O . GLY A 1 126 ? 17.038 13.290 0.688 1.00 54.31 126 GLY A O 1
ATOM 972 N N . SER A 1 127 ? 15.437 12.124 -0.384 1.00 58.50 127 SER A N 1
ATOM 973 C CA . SER A 1 127 ? 15.665 12.698 -1.716 1.00 58.50 127 SER A CA 1
ATOM 974 C C . SER A 1 127 ? 14.872 13.990 -1.923 1.00 58.50 127 SER A C 1
ATOM 976 O O . SER A 1 127 ? 15.390 14.930 -2.517 1.00 58.50 127 SER A O 1
ATOM 978 N N . ARG A 1 128 ? 13.655 14.080 -1.369 1.00 59.06 128 ARG A N 1
ATOM 979 C CA . ARG A 1 128 ? 12.804 15.276 -1.473 1.00 59.06 128 ARG A CA 1
ATOM 980 C C . ARG A 1 128 ? 13.229 16.413 -0.552 1.00 59.06 128 ARG A C 1
ATOM 982 O O . ARG A 1 128 ? 13.227 17.548 -1.000 1.00 59.06 128 ARG A O 1
ATOM 989 N N . GLN A 1 129 ? 13.688 16.115 0.666 1.00 54.47 129 GLN A N 1
ATOM 990 C CA . GLN A 1 129 ? 14.282 17.139 1.542 1.00 54.47 129 GLN A CA 1
ATOM 991 C C . GLN A 1 129 ? 15.487 17.814 0.871 1.00 54.47 129 GLN A C 1
ATOM 993 O O . GLN A 1 129 ? 15.600 19.032 0.876 1.00 54.47 129 GLN A O 1
ATOM 998 N N . ARG A 1 130 ? 16.333 17.030 0.188 1.00 49.06 130 ARG A N 1
ATOM 999 C CA . ARG A 1 130 ? 17.448 17.569 -0.602 1.00 49.06 130 ARG A CA 1
ATOM 1000 C C . ARG A 1 130 ? 16.996 18.339 -1.845 1.00 49.06 130 ARG A C 1
ATOM 1002 O O . ARG A 1 130 ? 17.636 19.317 -2.202 1.00 49.06 130 ARG A O 1
ATOM 1009 N N . ALA A 1 131 ? 15.916 17.924 -2.506 1.00 50.97 131 ALA A N 1
ATOM 1010 C CA . ALA A 1 131 ? 15.370 18.654 -3.652 1.00 50.97 131 ALA A CA 1
ATOM 1011 C C . ALA A 1 131 ? 14.749 20.007 -3.245 1.00 50.97 131 ALA A C 1
ATOM 1013 O O . ALA A 1 131 ? 14.912 20.990 -3.963 1.00 50.97 131 ALA A O 1
ATOM 1014 N N . GLU A 1 132 ? 14.090 20.073 -2.084 1.00 50.72 132 GLU A N 1
ATOM 1015 C CA . GLU A 1 132 ? 13.540 21.311 -1.512 1.00 50.72 132 GLU A CA 1
ATOM 1016 C C . GLU A 1 132 ? 14.643 22.283 -1.059 1.00 50.72 132 GLU A C 1
ATOM 1018 O O . GLU A 1 132 ? 14.509 23.487 -1.262 1.00 50.72 132 GLU A O 1
ATOM 1023 N N . GLU A 1 133 ? 15.756 21.779 -0.514 1.00 46.81 133 GLU A N 1
ATOM 1024 C CA . GLU A 1 133 ? 16.922 22.594 -0.132 1.00 46.81 133 GLU A CA 1
ATOM 1025 C C . GLU A 1 133 ? 17.648 23.197 -1.347 1.00 46.81 133 GLU A C 1
ATOM 1027 O O . GLU A 1 133 ? 18.060 24.354 -1.305 1.00 46.81 133 GLU A O 1
ATOM 1032 N N . VAL A 1 134 ? 17.772 22.452 -2.451 1.00 47.88 134 VAL A N 1
ATOM 1033 C CA . VAL A 1 134 ? 18.467 22.915 -3.670 1.00 47.88 134 VAL A CA 1
ATOM 10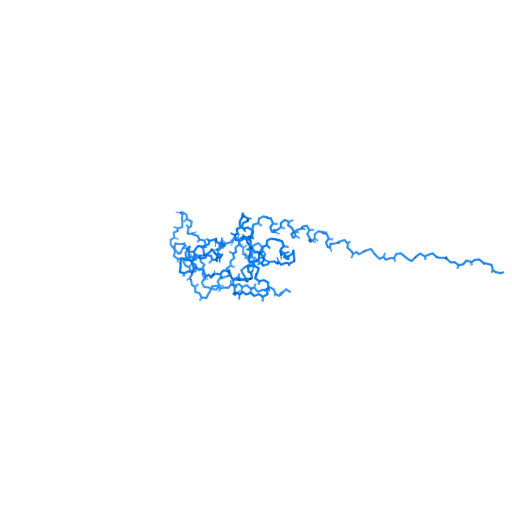34 C C . VAL A 1 134 ? 17.603 23.876 -4.504 1.00 47.88 134 VAL A C 1
ATOM 1036 O O . VAL A 1 134 ? 18.137 24.742 -5.189 1.00 47.88 134 VAL A O 1
ATOM 1039 N N . GLY A 1 135 ? 16.271 23.788 -4.420 1.00 41.47 135 GLY A N 1
ATOM 1040 C CA . GLY A 1 135 ? 15.348 24.702 -5.109 1.00 41.47 135 GLY A CA 1
ATOM 1041 C C . GLY A 1 135 ? 15.164 26.077 -4.446 1.00 41.47 135 GLY A C 1
ATOM 1042 O O . GLY A 1 135 ? 14.419 26.903 -4.972 1.00 41.47 135 GLY A O 1
ATOM 1043 N N . GLY A 1 136 ? 15.797 26.324 -3.292 1.00 40.72 136 GLY A N 1
ATOM 1044 C CA . GLY A 1 136 ? 15.680 27.569 -2.522 1.00 40.72 136 GLY A CA 1
ATOM 1045 C C . GLY A 1 136 ? 16.702 28.663 -2.865 1.00 40.72 136 GLY A C 1
ATOM 1046 O O . GLY A 1 136 ? 16.570 29.779 -2.365 1.00 40.72 136 GLY A O 1
ATOM 1047 N N . GLU A 1 137 ? 17.698 28.377 -3.710 1.00 43.94 137 GLU A N 1
ATOM 1048 C CA . GLU A 1 137 ? 18.792 29.298 -4.057 1.00 43.94 137 GLU A CA 1
ATOM 1049 C C . GLU A 1 137 ? 18.774 29.726 -5.538 1.00 43.94 137 GLU A C 1
ATOM 1051 O O . GLU A 1 137 ? 19.785 29.656 -6.222 1.00 43.94 137 GLU A O 1
ATOM 1056 N N . GLU A 1 138 ? 17.652 30.220 -6.068 1.00 41.75 138 GLU A N 1
ATOM 1057 C CA . GLU A 1 138 ? 17.676 30.997 -7.321 1.00 41.75 138 GLU A CA 1
ATOM 1058 C C . GLU A 1 138 ? 16.919 32.317 -7.154 1.00 41.75 138 GLU A C 1
ATOM 1060 O O . GLU A 1 138 ? 15.722 32.446 -7.397 1.00 41.75 138 GLU A O 1
ATOM 1065 N N . GLY A 1 139 ? 17.669 33.318 -6.696 1.00 41.56 139 GLY A N 1
ATOM 1066 C CA . GLY A 1 139 ? 17.240 34.703 -6.556 1.00 41.56 139 GLY A CA 1
ATOM 1067 C C . GLY A 1 139 ? 18.434 35.651 -6.483 1.00 41.56 139 GLY A C 1
ATOM 1068 O O . GLY A 1 139 ? 18.472 36.520 -5.620 1.00 41.56 139 GLY A O 1
ATOM 1069 N N . VAL A 1 140 ? 19.442 35.460 -7.342 1.00 43.72 140 VAL A N 1
ATOM 1070 C CA . VAL A 1 140 ? 20.489 36.469 -7.560 1.00 43.72 140 VAL A CA 1
ATOM 1071 C C . VAL A 1 140 ? 20.098 37.266 -8.800 1.00 43.72 140 VAL A C 1
ATOM 1073 O O . VAL A 1 140 ? 20.212 36.783 -9.925 1.00 43.72 140 VAL A O 1
ATOM 1076 N N . GLU A 1 141 ? 19.583 38.477 -8.581 1.00 46.25 141 GLU A N 1
ATOM 1077 C CA . GLU A 1 141 ? 19.372 39.467 -9.640 1.00 46.25 141 GLU A CA 1
ATOM 1078 C C . GLU A 1 141 ? 20.689 39.725 -10.396 1.00 46.25 141 GLU A C 1
ATOM 1080 O O . GLU A 1 141 ? 21.742 39.863 -9.764 1.00 46.25 141 GLU A O 1
ATOM 1085 N N . PRO A 1 142 ? 20.670 39.837 -11.735 1.00 42.91 142 PRO A N 1
ATOM 1086 C CA . PRO A 1 142 ? 21.863 40.202 -12.479 1.00 42.91 142 PRO A CA 1
ATOM 1087 C C . PRO A 1 142 ? 22.244 41.663 -12.202 1.00 42.91 142 PRO A C 1
ATOM 1089 O O . PRO A 1 142 ? 21.461 42.592 -12.408 1.00 42.91 142 PRO A O 1
ATOM 1092 N N . GLN A 1 143 ? 23.488 41.860 -11.768 1.00 47.84 143 GLN A N 1
ATOM 1093 C CA . GLN A 1 143 ? 24.161 43.156 -11.741 1.00 47.84 143 GLN A CA 1
ATOM 1094 C C . GLN A 1 143 ? 24.292 43.700 -13.180 1.00 47.84 143 GLN A C 1
ATOM 1096 O O . GLN A 1 143 ? 24.693 42.948 -14.069 1.00 47.84 143 GLN A O 1
ATOM 1101 N N . PRO A 1 144 ? 23.998 44.984 -13.454 1.00 42.00 144 PRO A N 1
ATOM 1102 C CA . PRO A 1 144 ? 24.292 45.568 -14.756 1.00 42.00 144 PRO A CA 1
ATOM 1103 C C . PRO A 1 144 ? 25.780 45.938 -14.855 1.00 42.00 144 PRO A C 1
ATOM 1105 O O . PRO A 1 144 ? 26.245 46.897 -14.232 1.00 42.00 144 PRO A O 1
ATOM 1108 N N . ASP A 1 145 ? 26.518 45.196 -15.678 1.00 45.09 145 ASP A N 1
ATOM 1109 C CA . ASP A 1 145 ? 27.902 45.502 -16.030 1.00 45.09 145 ASP A CA 1
ATOM 1110 C C . ASP A 1 145 ? 27.989 46.675 -17.027 1.00 45.09 145 ASP A C 1
ATOM 1112 O O . ASP A 1 145 ? 27.558 46.594 -18.172 1.00 45.09 145 ASP A O 1
ATOM 1116 N N . GLY A 1 146 ? 28.592 47.774 -16.563 1.00 45.38 146 GLY A N 1
ATOM 1117 C CA . GLY A 1 146 ? 29.793 48.346 -17.185 1.00 45.38 146 GLY A CA 1
ATOM 1118 C C . GLY A 1 146 ? 29.717 49.027 -18.564 1.00 45.38 146 GLY A C 1
ATOM 1119 O O . GLY A 1 146 ? 29.783 48.382 -19.597 1.00 45.38 146 GLY A O 1
ATOM 1120 N N . LYS A 1 147 ? 29.781 50.367 -18.528 1.00 49.81 147 LYS A N 1
ATOM 1121 C CA . LYS A 1 147 ? 30.660 51.278 -19.308 1.00 49.81 147 LYS A CA 1
ATOM 1122 C C . LYS A 1 147 ? 31.076 50.909 -20.752 1.00 49.81 147 LYS A C 1
ATOM 1124 O O . LYS A 1 147 ? 31.825 49.969 -20.975 1.00 49.81 147 LYS A O 1
ATOM 1129 N N . GLY A 1 148 ? 30.870 51.866 -21.657 1.00 37.03 148 GLY A N 1
ATOM 1130 C CA . GLY A 1 148 ? 31.795 52.183 -22.758 1.00 37.03 148 GLY A CA 1
ATOM 1131 C C . GLY A 1 148 ? 31.568 53.633 -23.201 1.00 37.03 148 GLY A C 1
ATOM 1132 O O . GLY A 1 148 ? 30.454 54.128 -23.061 1.00 37.03 148 GLY A O 1
ATOM 1133 N N . ASP A 1 149 ? 32.509 54.419 -23.710 1.00 47.66 149 ASP A N 1
ATOM 1134 C CA . ASP A 1 149 ? 33.980 54.432 -23.839 1.00 47.66 149 ASP A CA 1
ATOM 1135 C C . ASP A 1 149 ? 34.312 55.901 -24.295 1.00 47.66 149 ASP A C 1
ATOM 1137 O O . ASP A 1 149 ? 33.381 56.719 -24.279 1.00 47.66 149 ASP A O 1
ATOM 1141 N N . PRO A 1 150 ? 35.534 56.367 -24.647 1.00 56.97 150 PRO A N 1
ATOM 1142 C CA . PRO A 1 150 ? 35.927 57.762 -24.459 1.00 56.97 150 PRO A CA 1
ATOM 1143 C C . PRO A 1 150 ? 35.924 58.557 -25.784 1.00 56.97 150 PRO A C 1
ATOM 1145 O O . PRO A 1 150 ? 35.909 57.999 -26.875 1.00 56.97 150 PRO A O 1
ATOM 1148 N N . GLY A 1 151 ? 36.052 59.882 -25.675 1.00 43.91 151 GLY A N 1
ATOM 1149 C CA . GLY A 1 151 ? 36.619 60.734 -26.727 1.00 43.91 151 GLY A CA 1
ATOM 1150 C C . GLY A 1 151 ? 35.652 61.259 -27.790 1.00 43.91 151 GLY A C 1
ATOM 1151 O O . GLY A 1 151 ? 35.212 60.512 -28.656 1.00 43.91 151 GLY A O 1
ATOM 1152 N N . VAL A 1 152 ? 35.424 62.579 -27.772 1.00 41.22 152 VAL A N 1
ATOM 1153 C CA . VAL A 1 152 ? 36.009 63.540 -28.734 1.00 41.22 152 VAL A CA 1
ATOM 1154 C C . VAL A 1 152 ? 36.257 64.858 -28.003 1.00 41.22 152 VAL A C 1
ATOM 1156 O O . VAL A 1 152 ? 35.406 65.207 -27.153 1.00 41.22 152 VAL A O 1
#

Solvent-accessible surface area (backbone atoms only — not comparable to full-atom values): 9276 Å² total; per-residue (Å²): 142,84,82,70,75,32,60,33,92,45,69,35,38,37,53,35,80,72,44,64,52,46,41,48,77,42,43,70,93,70,64,60,94,82,49,92,39,63,42,81,77,34,78,90,80,40,35,27,34,33,30,77,88,44,62,54,69,53,72,27,51,42,44,18,89,80,40,92,91,48,91,60,55,43,27,39,80,41,80,44,74,40,77,94,76,74,40,78,47,43,26,37,23,28,38,63,54,57,97,83,49,58,74,64,45,58,60,37,40,40,50,56,70,38,72,46,16,23,73,82,52,72,73,58,55,62,51,49,57,52,52,57,62,64,69,70,78,83,82,80,78,84,79,86,81,76,91,86,84,84,89,134

pLDDT: mean 84.65, std 19.19, range [37.03, 98.75]